Protein AF-A0A6A5S7X7-F1 (afdb_monomer_lite)

Secondary structure (DSSP, 8-state):
-----EEEEEP---HHHHHHHHHHSTT--SS--EEE-SSPP-TTT-TTEEEHHHHEEEE-----SGGG---SEEES-TT--HHHHHHT--EEEEEEPPEEE-GGG-EEE-TTSHHHHTSSSSTT-HHHHHHHHHHHTTS--SEEEEE-TTSTTTHHHHHHHHT---

Foldseek 3Di:
DPDFPKDKDFFDQDPLLVVVQCVQQDPDPDPDQAEDPPDDDPCVVCVRYDHLQLAEWECDDAAADQQPQDLATPPPHNVDGLVRCLVSSHAYEYELFHWDADPPRDIGGPPVCQQVLPACDDNNHPLVSQVVNCVVSVHGGRIYIGGPCVHHVNCVSSCVSNVNDD

Radius of gyration: 16.3 Å; chains: 1; bounding box: 41×42×41 Å

pLDDT: mean 85.48, std 11.98, range [37.0, 96.19]

InterPro domains:
  IPR017946 PLC-like phosphodiesterase, TIM beta/alpha-barrel domain superfamily [SSF51695] (32-162)

Sequence (166 aa):
MPPLFLFLALVAIPSSSAEQLFEAVPGVEERLVSFVNPLTPGKENAPYLLNESDFIWENRYDVTRLEQFACTPDRPSNITTIDEMHDSGNLFLMNHMLYWQMAFGNQTPDARNVADTNSWNGPGGLETYLIRCGNQVMRQPTFVLVDFFNVGPALAPVDRLNRVGH

Structure (mmCIF, N/CA/C/O backbone):
data_AF-A0A6A5S7X7-F1
#
_entry.id   AF-A0A6A5S7X7-F1
#
loop_
_atom_site.group_PDB
_atom_site.id
_atom_site.type_symbol
_atom_site.label_atom_id
_atom_site.label_alt_id
_atom_site.label_comp_id
_atom_site.label_asym_id
_atom_site.label_entity_id
_atom_site.label_seq_id
_atom_site.pdbx_PDB_ins_code
_atom_site.Cartn_x
_atom_site.Cartn_y
_atom_site.Cartn_z
_atom_site.occupancy
_atom_site.B_iso_or_equiv
_atom_site.auth_seq_id
_atom_site.auth_comp_id
_atom_site.auth_asym_id
_atom_site.auth_atom_id
_atom_site.pdbx_PDB_model_num
ATOM 1 N N . MET A 1 1 ? -13.166 2.125 -21.928 1.00 37.00 1 MET A N 1
ATOM 2 C CA . MET A 1 1 ? -12.426 2.101 -20.651 1.00 37.00 1 MET A CA 1
ATOM 3 C C . MET A 1 1 ? -12.484 0.672 -20.150 1.00 37.00 1 MET A C 1
ATOM 5 O O . MET A 1 1 ? -13.601 0.177 -20.032 1.00 37.00 1 MET A O 1
ATOM 9 N N . PRO A 1 2 ? -11.353 -0.032 -19.978 1.00 37.78 2 PRO A N 1
ATOM 10 C CA . PRO A 1 2 ? -11.400 -1.313 -19.295 1.00 37.78 2 PRO A CA 1
ATOM 11 C C . PRO A 1 2 ? -11.884 -1.070 -17.855 1.00 37.78 2 PRO A C 1
ATOM 13 O O . PRO A 1 2 ? -11.574 -0.015 -17.295 1.00 37.78 2 PRO A O 1
ATOM 16 N N . PRO A 1 3 ? -12.684 -1.975 -17.275 1.00 43.28 3 PRO A N 1
ATOM 17 C CA . PRO A 1 3 ? -13.054 -1.884 -15.868 1.00 43.28 3 PRO A CA 1
ATOM 18 C C . PRO A 1 3 ? -11.784 -1.833 -15.007 1.00 43.28 3 PRO A C 1
ATOM 20 O O . PRO A 1 3 ? -10.878 -2.651 -15.174 1.00 43.28 3 PRO A O 1
ATOM 23 N N . LEU A 1 4 ? -11.717 -0.841 -14.117 1.00 46.94 4 LEU A N 1
ATOM 24 C CA . LEU A 1 4 ? -10.715 -0.766 -13.060 1.00 46.94 4 LEU A CA 1
ATOM 25 C C . LEU A 1 4 ? -10.973 -1.960 -12.129 1.00 46.94 4 LEU A C 1
ATOM 27 O O . LEU A 1 4 ? -11.916 -1.937 -11.341 1.00 46.94 4 LEU A O 1
ATOM 31 N N . PHE A 1 5 ? -10.192 -3.029 -12.249 1.00 48.84 5 PHE A N 1
ATOM 32 C CA . PHE A 1 5 ? -10.208 -4.106 -11.263 1.00 48.84 5 PHE A CA 1
ATOM 33 C C . PHE A 1 5 ? -9.167 -3.777 -10.202 1.00 48.84 5 PHE A C 1
ATOM 35 O O . PHE A 1 5 ? -8.031 -4.242 -10.265 1.00 48.84 5 PHE A O 1
ATOM 42 N N . LEU A 1 6 ? -9.560 -2.917 -9.262 1.00 56.34 6 LEU A N 1
ATOM 43 C CA . LEU A 1 6 ? -8.803 -2.698 -8.040 1.00 56.34 6 LEU A CA 1
ATOM 44 C C . LEU A 1 6 ? -8.974 -3.935 -7.159 1.00 56.34 6 LEU A C 1
ATOM 46 O O . LEU A 1 6 ? -10.104 -4.301 -6.830 1.00 56.34 6 LEU A O 1
ATOM 50 N N . PHE A 1 7 ? -7.873 -4.594 -6.814 1.00 62.16 7 PHE A N 1
ATOM 51 C CA . PHE A 1 7 ? -7.904 -5.771 -5.956 1.00 62.16 7 PHE A CA 1
ATOM 52 C C . PHE A 1 7 ? -7.091 -5.523 -4.696 1.00 62.16 7 PHE A C 1
ATOM 54 O O . PHE A 1 7 ? -5.916 -5.160 -4.761 1.00 62.16 7 PHE A O 1
ATOM 61 N N . LEU A 1 8 ? -7.744 -5.742 -3.559 1.00 72.88 8 LEU A N 1
ATOM 62 C CA . LEU A 1 8 ? -7.133 -5.729 -2.244 1.00 72.88 8 LEU A CA 1
ATOM 63 C C . LEU A 1 8 ? -6.867 -7.177 -1.834 1.00 72.88 8 LEU A C 1
ATOM 65 O O . LEU A 1 8 ? -7.804 -7.939 -1.596 1.00 72.88 8 LEU A O 1
ATOM 69 N N . ALA A 1 9 ? -5.598 -7.561 -1.765 1.00 73.62 9 ALA A N 1
ATOM 70 C CA . ALA A 1 9 ? -5.202 -8.867 -1.263 1.00 73.62 9 ALA A CA 1
ATOM 71 C C . ALA A 1 9 ? -4.959 -8.790 0.250 1.00 73.62 9 ALA A C 1
ATOM 73 O O . ALA A 1 9 ? -4.247 -7.898 0.715 1.00 73.62 9 ALA A O 1
ATOM 74 N N . LEU A 1 10 ? -5.530 -9.724 1.015 1.00 77.94 10 LEU A N 1
ATOM 75 C CA . LEU A 1 10 ? -5.298 -9.821 2.455 1.00 77.94 10 LEU A CA 1
ATOM 76 C C . LEU A 1 10 ? -4.013 -10.609 2.729 1.00 77.94 10 LEU A C 1
ATOM 78 O O . LEU A 1 10 ? -3.882 -11.771 2.341 1.00 77.94 10 LEU A O 1
ATOM 82 N N . VAL A 1 11 ? -3.098 -9.988 3.457 1.00 76.62 11 VAL A N 1
ATOM 83 C CA . VAL A 1 11 ? -1.989 -10.643 4.147 1.00 76.62 11 VAL A CA 1
ATOM 84 C C . VAL A 1 11 ? -2.370 -10.719 5.628 1.00 76.62 11 VAL A C 1
ATOM 86 O O . VAL A 1 11 ? -2.994 -9.803 6.156 1.00 76.62 11 VAL A O 1
ATOM 89 N N . ALA A 1 12 ? -2.082 -11.843 6.283 1.00 74.25 12 ALA A N 1
ATOM 90 C CA . ALA A 1 12 ? -2.588 -12.170 7.617 1.00 74.25 12 ALA A CA 1
ATOM 91 C C . ALA A 1 12 ? -2.612 -10.977 8.602 1.00 74.25 12 ALA A C 1
ATOM 93 O O . ALA A 1 12 ? -1.628 -10.251 8.754 1.00 74.25 12 ALA A O 1
ATOM 94 N N . ILE A 1 13 ? -3.739 -10.805 9.303 1.00 70.06 13 ILE A N 1
ATOM 95 C CA . ILE A 1 13 ? -3.956 -9.704 10.251 1.00 70.06 13 ILE A CA 1
ATOM 96 C C . ILE A 1 13 ? -3.231 -10.009 11.573 1.00 70.06 13 ILE A C 1
ATOM 98 O O . ILE A 1 13 ? -3.461 -11.071 12.158 1.00 70.06 13 ILE A O 1
ATOM 102 N N . PRO A 1 14 ? -2.389 -9.098 12.091 1.00 69.88 14 PRO A N 1
ATOM 103 C CA . PRO A 1 14 ? -1.794 -9.248 13.420 1.00 69.88 14 PRO A CA 1
ATOM 104 C C . PRO A 1 14 ? -2.842 -9.204 14.535 1.00 69.88 14 PRO A C 1
ATOM 106 O O . PRO A 1 14 ? -3.808 -8.447 14.456 1.00 69.88 14 PRO A O 1
ATOM 109 N N . SER A 1 15 ? -2.640 -9.994 15.594 1.00 68.06 15 SER A N 1
ATOM 110 C CA . SER A 1 15 ? -3.643 -10.194 16.652 1.00 68.06 15 SER A CA 1
ATOM 111 C C . SER A 1 15 ? -4.060 -8.902 17.357 1.00 68.06 15 SER A C 1
ATOM 113 O O . SER A 1 15 ? -5.248 -8.703 17.576 1.00 68.06 15 SER A O 1
ATOM 115 N N . SER A 1 16 ? -3.114 -8.003 17.644 1.00 71.06 16 SER A N 1
ATOM 116 C CA . SER A 1 16 ? -3.395 -6.721 18.307 1.00 71.06 16 SER A CA 1
ATOM 117 C C . SER A 1 16 ? -4.308 -5.817 17.477 1.00 71.06 16 SER A C 1
ATOM 119 O O . SER A 1 16 ? -5.211 -5.179 18.007 1.00 71.06 16 SER A O 1
ATOM 121 N N . SER A 1 17 ? -4.119 -5.787 16.158 1.00 75.94 17 SER A N 1
ATOM 122 C CA . SER A 1 17 ? -4.996 -5.010 15.285 1.00 75.94 17 SER A CA 1
ATOM 123 C C . SER A 1 17 ? -6.357 -5.676 15.097 1.00 75.94 17 SER A C 1
ATOM 125 O O . SER A 1 17 ? -7.352 -4.980 14.941 1.00 75.94 17 SER A O 1
ATOM 127 N N . ALA A 1 18 ? -6.430 -7.010 15.137 1.00 71.62 18 ALA A N 1
ATOM 128 C CA . ALA A 1 18 ? -7.712 -7.708 15.118 1.00 71.62 18 ALA A CA 1
ATOM 129 C C . ALA A 1 18 ? -8.558 -7.357 16.356 1.00 71.62 18 ALA A C 1
ATOM 131 O O . ALA A 1 18 ? -9.742 -7.070 16.212 1.00 71.62 18 ALA A O 1
ATOM 132 N N . GLU A 1 19 ? -7.948 -7.306 17.545 1.00 72.81 19 GLU A N 1
ATOM 133 C CA . GLU A 1 19 ? -8.617 -6.874 18.783 1.00 72.81 19 GLU A CA 1
ATOM 134 C C . GLU A 1 19 ? -9.198 -5.459 18.654 1.00 72.81 19 GLU A C 1
ATOM 136 O O . GLU A 1 19 ? -10.377 -5.259 18.943 1.00 72.81 19 GLU A O 1
ATOM 141 N N . GLN A 1 20 ? -8.428 -4.508 18.114 1.00 77.94 20 GLN A N 1
ATOM 142 C CA . GLN A 1 20 ? -8.888 -3.131 17.901 1.00 77.94 20 GLN A CA 1
ATOM 143 C C . GLN A 1 20 ? -10.115 -3.045 16.972 1.00 77.94 20 GLN A C 1
ATOM 145 O O . GLN A 1 20 ? -11.028 -2.256 17.218 1.00 77.94 20 GLN A O 1
ATOM 150 N N . LEU A 1 21 ? -10.169 -3.867 15.916 1.00 79.62 21 LEU A N 1
ATOM 151 C CA . LEU A 1 21 ? -11.333 -3.925 15.023 1.00 79.62 21 LEU A CA 1
ATOM 152 C C . LEU A 1 21 ? -12.558 -4.542 15.707 1.00 79.62 21 LEU A C 1
ATOM 154 O O . LEU A 1 21 ? -13.673 -4.057 15.512 1.00 79.62 21 LEU A O 1
ATOM 158 N N . PHE A 1 22 ? -12.365 -5.596 16.505 1.00 76.06 22 PHE A N 1
ATOM 159 C CA . PHE A 1 22 ? -13.459 -6.243 17.232 1.00 76.06 22 PHE A CA 1
ATOM 160 C C . PHE A 1 22 ? -14.063 -5.326 18.301 1.00 76.06 22 PHE A C 1
ATOM 162 O O . PHE A 1 22 ? -15.282 -5.298 18.463 1.00 76.06 22 PHE A O 1
ATOM 169 N N . GLU A 1 23 ? -13.240 -4.538 18.996 1.00 79.50 23 GLU A N 1
ATOM 170 C CA . GLU A 1 23 ? -13.718 -3.530 19.949 1.00 79.50 23 GLU A CA 1
ATOM 171 C C . GLU A 1 23 ? -14.495 -2.397 19.264 1.00 79.50 23 GLU A C 1
ATOM 173 O O . GLU A 1 23 ? -15.470 -1.889 19.823 1.00 79.50 23 GLU A O 1
ATOM 178 N N . ALA A 1 24 ? -14.096 -2.012 18.046 1.00 78.06 24 ALA A N 1
ATOM 179 C CA . ALA A 1 24 ? -14.731 -0.929 17.300 1.00 78.06 24 ALA A CA 1
ATOM 180 C C . ALA A 1 24 ? -16.150 -1.269 16.811 1.00 78.06 24 ALA A C 1
ATOM 182 O O . ALA A 1 24 ? -16.960 -0.356 16.622 1.00 78.06 24 ALA A O 1
ATOM 183 N N . VAL A 1 25 ? -16.469 -2.556 16.623 1.00 74.56 25 VAL A N 1
ATOM 184 C CA . VAL A 1 25 ? -17.789 -3.013 16.158 1.00 74.56 25 VAL A CA 1
ATOM 185 C C . VAL A 1 25 ? -18.373 -4.060 17.126 1.00 74.56 25 VAL A C 1
ATOM 187 O O . VAL A 1 25 ? -18.399 -5.257 16.827 1.00 74.56 25 VAL A O 1
ATOM 190 N N . PRO A 1 26 ? -18.853 -3.635 18.312 1.00 65.56 26 PRO A N 1
ATOM 191 C CA . PRO A 1 26 ? -19.315 -4.551 19.349 1.00 65.56 26 PRO A CA 1
ATOM 192 C C . PRO A 1 26 ? -20.577 -5.315 18.924 1.00 65.56 26 PRO A C 1
ATOM 194 O O . PRO A 1 26 ? -21.538 -4.733 18.421 1.00 65.56 26 PRO A O 1
ATOM 197 N N . GLY A 1 27 ? -20.599 -6.625 19.188 1.00 61.00 27 GLY A N 1
ATOM 198 C CA . GLY A 1 27 ? -21.765 -7.489 18.955 1.00 61.00 27 GLY A CA 1
ATOM 199 C C . GLY A 1 27 ? -21.847 -8.128 17.565 1.00 61.00 27 GLY A C 1
ATOM 200 O O . GLY A 1 27 ? -22.845 -8.777 17.262 1.00 61.00 27 GLY A O 1
ATOM 201 N N . VAL A 1 28 ? -20.816 -7.978 16.732 1.00 56.28 28 VAL A N 1
ATOM 202 C CA . VAL A 1 28 ? -20.711 -8.682 15.448 1.00 56.28 28 VAL A CA 1
ATOM 203 C C . VAL A 1 28 ? -19.961 -9.995 15.679 1.00 56.28 28 VAL A C 1
ATOM 205 O O . VAL A 1 28 ? -18.763 -9.999 15.937 1.00 56.28 28 VAL A O 1
ATOM 208 N N . GLU A 1 29 ? -20.661 -11.128 15.592 1.00 54.19 29 GLU A N 1
ATOM 209 C CA . GLU A 1 29 ? -20.054 -12.474 15.638 1.00 54.19 29 GLU A CA 1
ATOM 210 C C . GLU A 1 29 ? -19.363 -12.866 14.309 1.00 54.19 29 GLU A C 1
ATOM 212 O O . GLU A 1 29 ? -18.902 -13.996 14.137 1.00 54.19 29 GLU A O 1
ATOM 217 N N . GLU A 1 30 ? -19.276 -11.945 13.343 1.00 57.31 30 GLU A N 1
ATOM 218 C CA . GLU A 1 30 ? -18.868 -12.223 11.966 1.00 57.31 30 GLU A CA 1
ATOM 219 C C . GLU A 1 30 ? -17.524 -11.604 11.556 1.00 57.31 30 GLU A C 1
ATOM 221 O O . GLU A 1 30 ? -17.109 -10.531 11.981 1.00 57.31 30 GLU A O 1
ATOM 226 N N . ARG A 1 31 ? -16.856 -12.333 10.655 1.00 69.62 31 ARG A N 1
ATOM 227 C CA . ARG A 1 31 ? -15.480 -12.163 10.157 1.00 69.62 31 ARG A CA 1
ATOM 228 C C . ARG A 1 31 ? -15.316 -11.031 9.129 1.00 69.62 31 ARG A C 1
ATOM 230 O O . ARG A 1 31 ? -14.383 -11.083 8.328 1.00 69.62 31 ARG A O 1
ATOM 237 N N . LEU A 1 32 ? -16.240 -10.072 9.081 1.00 76.50 32 LEU A N 1
ATOM 238 C CA . LEU A 1 32 ? -16.269 -9.019 8.066 1.00 76.50 32 LEU A CA 1
ATOM 239 C C . LEU A 1 32 ? -16.149 -7.643 8.715 1.00 76.50 32 LEU A C 1
ATOM 241 O O . LEU A 1 32 ? -17.008 -7.233 9.489 1.00 76.50 32 LEU A O 1
ATOM 245 N N . VAL A 1 33 ? -15.108 -6.912 8.326 1.00 82.44 33 VAL A N 1
ATOM 246 C CA . VAL A 1 33 ? -14.909 -5.506 8.679 1.00 82.44 33 VAL A CA 1
ATOM 247 C C . VAL A 1 33 ? -15.035 -4.685 7.404 1.00 82.44 33 VAL A C 1
ATOM 249 O O . VAL A 1 33 ? -14.397 -5.003 6.400 1.00 82.44 33 VAL A O 1
ATOM 252 N N . SER A 1 34 ? -15.872 -3.647 7.431 1.00 86.81 34 SER A N 1
ATOM 253 C CA . SER A 1 34 ? -16.100 -2.774 6.281 1.00 86.81 34 SER A CA 1
ATOM 254 C C . SER 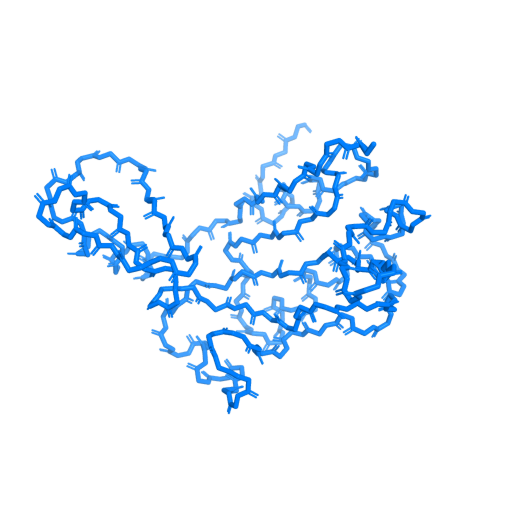A 1 34 ? -15.596 -1.372 6.578 1.00 86.81 34 SER A C 1
ATOM 256 O O . SER A 1 34 ? -16.051 -0.725 7.521 1.00 86.81 34 SER A O 1
ATOM 258 N N . PHE A 1 35 ? -14.700 -0.885 5.727 1.00 88.62 35 PHE A N 1
ATOM 259 C CA . PHE A 1 35 ? -14.197 0.481 5.789 1.00 88.62 35 PHE A CA 1
ATOM 260 C C . PHE A 1 35 ? -14.897 1.368 4.758 1.00 88.62 35 PHE A C 1
ATOM 262 O O . PHE A 1 35 ? -15.356 0.894 3.717 1.00 88.62 35 PHE A O 1
ATOM 269 N N . VAL A 1 36 ? -14.974 2.662 5.048 1.00 88.75 36 VAL A N 1
ATOM 270 C CA . VAL A 1 36 ? -15.435 3.694 4.124 1.00 88.75 36 VAL A CA 1
ATOM 271 C C . VAL A 1 36 ? -14.463 4.873 4.130 1.00 88.75 36 VAL A C 1
ATOM 273 O O . VAL A 1 36 ? -13.945 5.262 5.174 1.00 88.75 36 VAL A O 1
ATOM 276 N N . ASN A 1 37 ? -14.208 5.420 2.942 1.00 84.94 37 ASN A N 1
ATOM 277 C CA . ASN A 1 37 ? -13.338 6.566 2.686 1.00 84.94 37 ASN A CA 1
ATOM 278 C C . ASN A 1 37 ? -13.705 7.157 1.310 1.00 84.94 37 ASN A C 1
ATOM 280 O O . ASN A 1 37 ? -13.983 6.385 0.388 1.00 84.94 37 ASN A O 1
ATOM 284 N N . PRO A 1 38 ? -13.772 8.489 1.126 1.00 80.94 38 PRO A N 1
ATOM 285 C CA . PRO A 1 38 ? -13.613 9.559 2.118 1.00 80.94 38 PRO A CA 1
ATOM 286 C C . PRO A 1 38 ? -14.914 9.934 2.839 1.00 80.94 38 PRO A C 1
ATOM 288 O O . PRO A 1 38 ? -15.003 11.000 3.445 1.00 80.94 38 PRO A O 1
ATOM 291 N N . LEU A 1 39 ? -15.957 9.104 2.738 1.00 80.94 39 LEU A N 1
ATOM 292 C CA . LEU A 1 39 ? -17.248 9.412 3.350 1.00 80.94 39 LEU A CA 1
ATOM 293 C C . LEU A 1 39 ? -17.195 9.216 4.867 1.00 80.94 39 LEU A C 1
ATOM 295 O O . LEU A 1 39 ? -16.661 8.225 5.357 1.00 80.94 39 LEU A O 1
ATOM 299 N N . THR A 1 40 ? -17.824 10.128 5.605 1.00 81.88 40 THR A N 1
ATOM 300 C CA . THR A 1 40 ? -18.045 9.958 7.043 1.00 81.88 40 THR A CA 1
ATOM 301 C C . THR A 1 40 ? -19.151 8.919 7.279 1.00 81.88 40 THR A C 1
ATOM 303 O O . THR A 1 40 ? -20.244 9.081 6.727 1.00 81.88 40 THR A O 1
ATOM 306 N N . PRO A 1 41 ? -18.922 7.875 8.099 1.00 80.12 41 PRO A N 1
ATOM 307 C CA . PRO A 1 41 ? -19.954 6.893 8.418 1.00 80.12 41 PRO A CA 1
ATOM 308 C C . PRO A 1 41 ? -21.149 7.525 9.149 1.00 80.12 41 PRO A C 1
ATOM 310 O O . PRO A 1 41 ? -20.980 8.170 10.187 1.00 80.12 41 PRO A O 1
ATOM 313 N N . GLY A 1 42 ? -22.367 7.290 8.653 1.00 83.50 42 GLY A N 1
ATOM 314 C CA . GLY A 1 42 ? -23.604 7.588 9.383 1.00 83.50 42 GLY A CA 1
ATOM 315 C C . GLY A 1 42 ? -23.866 6.508 10.429 1.00 83.50 42 GLY A C 1
ATOM 316 O O . GLY A 1 42 ? -24.497 5.494 10.123 1.00 83.50 42 GLY A O 1
ATOM 317 N N . LYS A 1 43 ? -23.342 6.686 11.649 1.00 80.31 43 LYS A N 1
ATOM 318 C CA . LYS A 1 43 ? -23.368 5.662 12.715 1.00 80.31 43 LYS A CA 1
ATOM 319 C C . LYS A 1 43 ? -24.780 5.230 13.116 1.00 80.31 43 LYS A C 1
ATOM 321 O O . LYS A 1 43 ? -24.961 4.123 13.605 1.00 80.31 43 LYS A O 1
ATOM 326 N N . GLU A 1 44 ? -25.773 6.083 12.899 1.00 85.06 44 GLU A N 1
ATOM 327 C CA . GLU A 1 44 ? -27.180 5.796 13.169 1.00 85.06 44 GLU A CA 1
ATOM 328 C C . GLU A 1 44 ? -27.802 4.794 12.184 1.00 85.06 44 GLU A C 1
ATOM 330 O O . GLU A 1 44 ? -28.697 4.046 12.569 1.00 85.06 44 GLU A O 1
ATOM 335 N N . ASN A 1 45 ? -27.315 4.749 10.939 1.00 85.75 45 ASN A N 1
ATOM 336 C CA . ASN A 1 45 ? -27.870 3.910 9.871 1.00 85.75 45 ASN A CA 1
ATOM 337 C C . ASN A 1 45 ? -26.946 2.746 9.478 1.00 85.75 45 ASN A C 1
ATOM 339 O O . ASN A 1 45 ? -27.422 1.697 9.049 1.00 85.75 45 ASN A O 1
ATOM 343 N N . ALA A 1 46 ? -25.630 2.925 9.610 1.00 86.44 46 ALA A N 1
ATOM 344 C CA . ALA A 1 46 ? -24.615 1.956 9.209 1.00 86.44 46 ALA A CA 1
ATOM 345 C C . ALA A 1 46 ? -23.499 1.842 10.270 1.00 86.44 46 ALA A C 1
ATOM 347 O O . ALA A 1 46 ? -22.350 2.194 9.999 1.00 86.44 46 ALA A O 1
ATOM 348 N N . PRO A 1 47 ? -23.808 1.346 11.485 1.00 84.56 47 PRO A N 1
ATOM 349 C CA . PRO A 1 47 ? -22.844 1.258 12.590 1.00 84.56 47 PRO A CA 1
ATOM 350 C C . PRO A 1 47 ? -21.674 0.292 12.329 1.00 84.56 47 PRO A C 1
ATOM 352 O O . PRO A 1 47 ? -20.688 0.324 13.055 1.00 84.56 47 PRO A O 1
ATOM 355 N N . TYR A 1 48 ? -21.774 -0.553 11.300 1.00 82.44 48 TYR A N 1
ATOM 356 C CA . TYR A 1 48 ? -20.732 -1.491 10.872 1.00 82.44 48 TYR A CA 1
ATOM 357 C C . TYR A 1 48 ? -19.674 -0.860 9.947 1.00 82.44 48 TYR A C 1
ATOM 359 O O . TYR A 1 48 ? -18.688 -1.518 9.620 1.00 82.44 48 TYR A O 1
ATOM 367 N N . LEU A 1 49 ? -19.886 0.377 9.478 1.00 87.12 49 LEU A N 1
ATOM 368 C CA . LEU A 1 49 ? -18.914 1.093 8.654 1.00 87.12 49 LEU A CA 1
ATOM 369 C C . LEU A 1 49 ? -17.905 1.824 9.540 1.00 87.12 49 LEU A C 1
ATOM 371 O O . LEU A 1 49 ? -18.258 2.740 10.284 1.00 87.12 49 LEU A O 1
ATOM 375 N N . LEU A 1 50 ? -16.637 1.450 9.403 1.00 88.00 50 LEU A N 1
ATOM 376 C CA . LEU A 1 50 ? -15.508 2.137 10.018 1.00 88.00 50 LEU A CA 1
ATOM 377 C C . LEU A 1 50 ? -14.914 3.153 9.041 1.00 88.00 50 LEU A C 1
ATOM 379 O O . LEU A 1 50 ? -14.862 2.910 7.838 1.00 88.00 50 LEU A O 1
ATOM 383 N N . ASN A 1 51 ? -14.442 4.289 9.543 1.00 89.44 51 ASN A N 1
ATOM 384 C CA . ASN A 1 51 ? -13.653 5.208 8.728 1.00 89.44 51 ASN A CA 1
ATOM 385 C C . ASN A 1 51 ? -12.273 4.583 8.469 1.00 89.44 51 ASN A C 1
ATOM 387 O O . ASN A 1 51 ? -11.569 4.256 9.420 1.00 89.44 51 ASN A O 1
ATOM 391 N N . GLU A 1 52 ? -11.880 4.416 7.205 1.00 89.81 52 GLU A N 1
ATOM 392 C CA . GLU A 1 52 ? -10.611 3.763 6.840 1.00 89.81 52 GLU A CA 1
ATOM 393 C C . GLU A 1 52 ? -9.402 4.441 7.497 1.00 89.81 52 GLU A C 1
ATOM 395 O O . GLU A 1 52 ? -8.540 3.767 8.054 1.00 89.81 52 GLU A O 1
ATOM 400 N N . SER A 1 53 ? -9.380 5.777 7.493 1.00 88.81 53 SER A N 1
ATOM 401 C CA . SER A 1 53 ? -8.245 6.579 7.973 1.00 88.81 53 SER A CA 1
ATOM 402 C C . SER A 1 53 ? -7.970 6.447 9.474 1.00 88.81 53 SER A C 1
ATOM 404 O O . SER A 1 53 ? -6.892 6.830 9.923 1.00 88.81 53 SER A O 1
ATOM 406 N N . ASP A 1 54 ? -8.920 5.915 10.247 1.00 89.88 54 ASP A N 1
ATOM 407 C CA . ASP A 1 54 ? -8.756 5.711 11.690 1.00 89.88 54 ASP A CA 1
ATOM 408 C C . ASP A 1 54 ? -8.013 4.400 12.004 1.00 89.88 54 ASP A C 1
ATOM 410 O O . ASP A 1 54 ? -7.450 4.267 13.086 1.00 89.88 54 ASP A O 1
ATOM 414 N N . PHE A 1 55 ? -7.999 3.442 11.069 1.00 90.94 55 PHE A N 1
ATOM 415 C CA . PHE A 1 55 ? -7.497 2.080 11.299 1.00 90.94 55 PHE A CA 1
ATOM 416 C C . PHE A 1 55 ? -6.460 1.622 10.279 1.00 90.94 55 PHE A C 1
ATOM 418 O O . PHE A 1 55 ? -5.744 0.659 10.541 1.00 90.94 55 PHE A O 1
ATOM 425 N N . ILE A 1 56 ? -6.390 2.253 9.109 1.00 92.50 56 ILE A N 1
ATOM 426 C CA . ILE A 1 56 ? -5.505 1.875 8.011 1.00 92.50 56 ILE A CA 1
ATOM 427 C C . ILE A 1 56 ? -4.599 3.055 7.676 1.00 92.50 56 ILE A C 1
ATOM 429 O O . ILE A 1 56 ? -5.040 4.201 7.591 1.00 92.50 56 ILE A O 1
ATOM 433 N N . TRP A 1 57 ? -3.323 2.755 7.454 1.00 94.50 57 TRP A N 1
ATOM 434 C CA . TRP A 1 57 ? -2.385 3.684 6.839 1.00 94.50 57 TRP A CA 1
ATOM 435 C C . TRP A 1 57 ? -1.861 3.107 5.528 1.00 94.50 57 TRP A C 1
ATOM 437 O O . TRP A 1 57 ? -1.719 1.893 5.366 1.00 94.50 57 TRP A O 1
ATOM 447 N N . GLU A 1 58 ? -1.578 4.001 4.592 1.00 94.75 58 GLU A N 1
ATOM 448 C CA . GLU A 1 58 ? -1.141 3.683 3.239 1.00 94.75 58 GLU A CA 1
ATOM 449 C C . GLU A 1 58 ? 0.222 4.334 3.003 1.00 94.75 58 GLU A C 1
ATOM 451 O O . GLU A 1 58 ? 0.466 5.477 3.408 1.00 94.75 58 GLU A O 1
ATOM 456 N N . ASN A 1 59 ? 1.129 3.608 2.357 1.00 95.75 59 ASN A N 1
ATOM 457 C CA . ASN A 1 59 ? 2.365 4.181 1.834 1.00 95.75 59 ASN A CA 1
ATOM 458 C C . ASN A 1 59 ? 2.082 5.120 0.645 1.00 95.75 59 ASN A C 1
ATOM 460 O O . ASN A 1 59 ? 0.944 5.328 0.236 1.00 95.75 59 ASN A O 1
ATOM 464 N N . ARG A 1 60 ? 3.139 5.702 0.071 1.00 94.19 60 ARG A N 1
ATOM 465 C CA . ARG A 1 60 ? 3.041 6.600 -1.090 1.00 94.19 60 ARG A CA 1
ATOM 466 C C . ARG A 1 60 ? 2.138 6.038 -2.202 1.00 94.19 60 ARG A C 1
ATOM 468 O O . ARG A 1 60 ? 2.483 5.033 -2.820 1.00 94.19 60 ARG A O 1
ATOM 475 N N . TYR A 1 61 ? 1.058 6.759 -2.502 1.00 91.12 61 TYR A N 1
ATOM 476 C CA . TYR A 1 61 ? 0.213 6.552 -3.682 1.00 91.12 61 TYR A CA 1
ATOM 477 C C . TYR A 1 61 ? 0.653 7.486 -4.830 1.00 91.12 61 TYR A C 1
ATOM 479 O O . TYR A 1 61 ? 1.653 8.202 -4.717 1.00 91.12 61 TYR A O 1
ATOM 487 N N . ASP A 1 62 ? -0.045 7.458 -5.968 1.00 91.44 62 ASP A N 1
ATOM 488 C CA . ASP A 1 62 ? 0.274 8.269 -7.158 1.00 91.44 62 ASP A CA 1
ATOM 489 C C . ASP A 1 62 ? 1.697 8.057 -7.702 1.00 91.44 62 ASP A C 1
ATOM 491 O O . ASP A 1 62 ? 2.323 8.936 -8.309 1.00 91.44 62 ASP A O 1
ATOM 495 N N . VAL A 1 63 ? 2.228 6.853 -7.502 1.00 94.62 63 VAL A N 1
ATOM 496 C CA . VAL A 1 63 ? 3.533 6.445 -8.016 1.00 94.62 63 VAL A CA 1
ATOM 497 C C . VAL A 1 63 ? 3.436 6.279 -9.532 1.00 94.62 63 VAL A C 1
ATOM 499 O O . VAL A 1 63 ? 2.628 5.503 -10.022 1.00 94.62 63 VAL A O 1
ATOM 502 N N . THR A 1 64 ? 4.261 7.003 -10.294 1.00 95.38 64 THR A N 1
ATOM 503 C CA . THR A 1 64 ? 4.228 6.998 -11.778 1.00 95.38 64 THR A CA 1
ATOM 504 C C . THR A 1 64 ? 5.481 6.393 -12.415 1.00 95.38 64 THR A C 1
ATOM 506 O O . THR A 1 64 ? 5.610 6.370 -13.639 1.00 95.38 64 THR A O 1
ATOM 509 N N . ARG A 1 65 ? 6.434 5.923 -11.600 1.00 95.62 65 ARG A N 1
ATOM 510 C CA . ARG A 1 65 ? 7.666 5.257 -12.047 1.00 95.62 65 ARG A CA 1
ATOM 511 C C . ARG A 1 65 ? 7.946 4.049 -11.164 1.00 95.62 65 ARG A C 1
ATOM 513 O O . ARG A 1 65 ? 7.768 4.143 -9.952 1.00 95.62 65 ARG A O 1
ATOM 520 N N . LEU A 1 66 ? 8.416 2.956 -11.761 1.00 94.88 66 LEU A N 1
ATOM 521 C CA . LEU A 1 66 ? 8.627 1.679 -11.070 1.00 94.88 66 LEU A CA 1
ATOM 522 C C . LEU A 1 66 ? 9.549 1.832 -9.850 1.00 94.88 66 LEU A C 1
ATOM 524 O O . LEU A 1 66 ? 9.255 1.312 -8.784 1.00 94.88 66 LEU A O 1
ATOM 528 N N . GLU A 1 67 ? 10.598 2.646 -9.958 1.00 93.69 67 GLU A N 1
ATOM 529 C CA . GLU A 1 67 ? 11.598 2.836 -8.900 1.00 93.69 67 GLU A CA 1
ATOM 530 C C . GLU A 1 67 ? 11.084 3.664 -7.708 1.00 93.69 67 GLU A C 1
ATOM 532 O O . GLU A 1 67 ? 11.779 3.801 -6.699 1.00 93.69 67 GLU A O 1
ATOM 537 N N . GLN A 1 68 ? 9.906 4.283 -7.835 1.00 94.75 68 GLN A N 1
ATOM 538 C CA . GLN A 1 68 ? 9.371 5.242 -6.866 1.00 94.75 68 GLN A CA 1
ATOM 539 C C . GLN A 1 68 ? 8.406 4.629 -5.851 1.00 94.75 68 GLN A C 1
ATOM 541 O O . GLN A 1 68 ? 7.966 5.347 -4.949 1.00 94.75 68 GLN A O 1
ATOM 546 N N . PHE A 1 69 ? 8.099 3.331 -5.946 1.00 95.75 69 PHE A N 1
ATOM 547 C CA . PHE A 1 69 ? 7.429 2.644 -4.847 1.00 95.75 69 PHE A CA 1
ATOM 548 C C . PHE A 1 69 ? 8.270 2.796 -3.571 1.00 95.75 69 PHE A C 1
ATOM 550 O O . PHE A 1 69 ? 9.501 2.662 -3.575 1.00 95.75 69 PHE A O 1
ATOM 557 N N . ALA A 1 70 ? 7.600 3.123 -2.472 1.00 94.25 70 ALA A N 1
ATOM 558 C CA . ALA A 1 70 ? 8.217 3.430 -1.190 1.00 94.25 70 ALA A CA 1
ATOM 559 C C . ALA A 1 70 ? 7.368 2.856 -0.059 1.00 94.25 70 ALA A C 1
ATOM 561 O O . ALA A 1 70 ? 6.172 2.669 -0.228 1.00 94.25 70 ALA A O 1
ATOM 562 N N . CYS A 1 71 ? 7.977 2.616 1.099 1.00 95.19 71 CYS A N 1
ATOM 563 C CA . CYS A 1 71 ? 7.280 2.112 2.286 1.00 95.19 71 CYS A CA 1
ATOM 564 C C . CYS A 1 71 ? 6.917 3.237 3.270 1.00 95.19 71 CYS A C 1
ATOM 566 O O . CYS A 1 71 ? 6.349 2.976 4.324 1.00 95.19 71 CYS A O 1
ATOM 568 N N . THR A 1 72 ? 7.287 4.484 2.950 1.00 94.69 72 THR A N 1
ATOM 569 C CA . THR A 1 72 ? 7.007 5.660 3.779 1.00 94.69 72 THR A CA 1
ATOM 570 C C . THR A 1 72 ? 5.506 5.937 3.808 1.00 94.69 72 THR A C 1
ATOM 572 O O . THR A 1 72 ? 4.913 5.971 2.720 1.00 94.69 72 THR A O 1
ATOM 575 N N . PRO A 1 73 ? 4.912 6.168 4.992 1.00 95.44 73 PRO A N 1
ATOM 576 C CA . PRO A 1 73 ? 3.516 6.559 5.114 1.00 95.44 73 PRO A CA 1
ATOM 577 C C . PRO A 1 73 ? 3.208 7.811 4.297 1.00 95.44 73 PRO A C 1
ATOM 579 O O . PRO A 1 73 ? 4.021 8.732 4.217 1.00 95.44 73 PRO A O 1
ATOM 582 N N . ASP A 1 74 ? 2.029 7.836 3.692 1.00 94.62 74 ASP A N 1
ATOM 583 C CA . ASP A 1 74 ? 1.531 8.988 2.942 1.00 94.62 74 ASP A CA 1
ATOM 584 C C . ASP A 1 74 ? 0.085 9.327 3.321 1.00 94.62 74 ASP A C 1
ATOM 586 O O . ASP A 1 74 ? -0.290 10.500 3.351 1.00 94.62 74 ASP A O 1
ATOM 590 N N . ARG A 1 75 ? -0.717 8.322 3.701 1.00 92.06 75 ARG A N 1
ATOM 591 C CA . ARG A 1 75 ? -2.071 8.509 4.239 1.00 92.06 75 ARG A CA 1
ATOM 592 C C . ARG A 1 75 ? -2.245 7.773 5.571 1.00 92.06 75 ARG A C 1
ATOM 594 O O . ARG A 1 75 ? -1.642 6.716 5.748 1.00 92.06 75 ARG A O 1
ATOM 601 N N . PRO A 1 76 ? -3.060 8.304 6.500 1.00 84.56 76 PRO A N 1
ATOM 602 C CA . PRO A 1 76 ? -3.970 9.450 6.337 1.00 84.56 76 PRO A CA 1
ATOM 603 C C . PRO A 1 76 ? -3.283 10.825 6.320 1.00 84.56 76 PRO A C 1
ATOM 605 O O . PRO A 1 76 ? -3.900 11.814 5.932 1.00 84.56 76 PRO A O 1
ATOM 608 N N . SER A 1 77 ? -2.006 10.899 6.704 1.00 84.44 77 SER A N 1
ATOM 609 C CA . SER A 1 77 ? -1.216 12.129 6.668 1.00 84.44 77 SER A CA 1
ATOM 610 C C . SER A 1 77 ? 0.222 11.854 6.230 1.00 84.44 77 SER A C 1
ATOM 612 O O . SER A 1 77 ? 0.882 10.966 6.774 1.00 84.44 77 SER A O 1
ATOM 614 N N . ASN A 1 78 ? 0.731 12.667 5.304 1.00 84.88 78 ASN A N 1
ATOM 615 C CA . ASN A 1 78 ? 2.060 12.518 4.699 1.00 84.88 78 ASN A CA 1
ATOM 616 C C . ASN A 1 78 ? 3.216 13.054 5.564 1.00 84.88 78 ASN A C 1
ATOM 618 O O . ASN A 1 78 ? 4.339 13.205 5.083 1.00 84.88 78 ASN A O 1
ATOM 622 N N . ILE A 1 79 ? 2.937 13.372 6.829 1.00 85.94 79 ILE A N 1
AT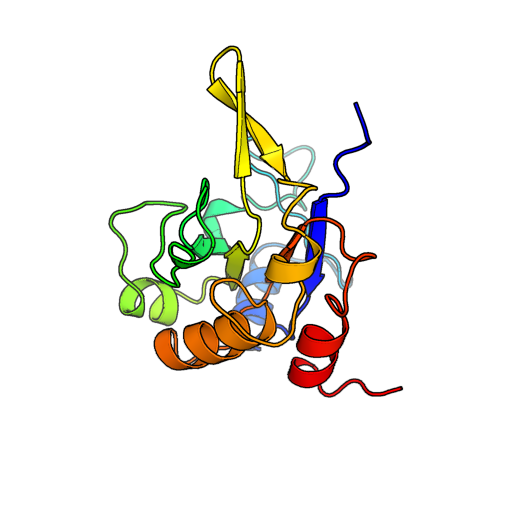OM 623 C CA . ILE A 1 79 ? 3.928 13.852 7.803 1.00 85.94 79 ILE A CA 1
ATOM 624 C C . ILE A 1 79 ? 4.298 12.787 8.843 1.00 85.94 79 ILE A C 1
ATOM 626 O O . ILE A 1 79 ? 5.092 13.075 9.733 1.00 85.94 79 ILE A O 1
ATOM 630 N N . THR A 1 80 ? 3.703 11.594 8.761 1.00 90.50 80 THR A N 1
ATOM 631 C CA . THR A 1 80 ? 3.942 10.498 9.709 1.00 90.50 80 THR A CA 1
ATOM 632 C C . THR A 1 80 ? 5.155 9.660 9.309 1.00 90.50 80 THR A C 1
ATOM 634 O O . THR A 1 80 ? 5.504 9.536 8.133 1.00 90.50 80 THR A O 1
ATOM 637 N N . THR A 1 81 ? 5.825 9.087 10.303 1.00 94.25 81 THR A N 1
ATOM 638 C CA . THR A 1 81 ? 6.992 8.217 10.129 1.00 94.25 81 THR A CA 1
ATOM 639 C C . THR A 1 81 ? 6.607 6.739 10.180 1.00 94.25 81 THR A C 1
ATOM 641 O O . THR A 1 81 ? 5.537 6.369 10.664 1.00 94.25 81 THR A O 1
ATOM 644 N N . ILE A 1 82 ? 7.495 5.871 9.678 1.00 94.56 82 ILE A N 1
ATOM 645 C CA . ILE A 1 82 ? 7.308 4.414 9.757 1.00 94.56 82 ILE A CA 1
ATOM 646 C C . ILE A 1 82 ? 7.166 3.964 11.217 1.00 94.56 82 ILE A C 1
ATOM 648 O O . ILE A 1 82 ? 6.273 3.173 11.501 1.00 94.56 82 ILE A O 1
ATOM 652 N N . ASP A 1 83 ? 7.993 4.489 12.124 1.00 94.19 83 ASP A N 1
ATOM 653 C CA . ASP A 1 83 ? 7.973 4.108 13.542 1.00 94.19 83 ASP A CA 1
ATOM 654 C C . ASP A 1 83 ? 6.651 4.519 14.210 1.00 94.19 83 ASP A C 1
ATOM 656 O O . ASP A 1 83 ? 6.014 3.704 14.872 1.00 94.19 83 ASP A O 1
ATOM 660 N N . GLU A 1 84 ? 6.161 5.737 13.951 1.00 94.12 84 GLU A N 1
ATOM 661 C CA . GLU A 1 84 ? 4.856 6.186 14.461 1.00 94.12 84 GLU A CA 1
ATOM 662 C C . GLU A 1 84 ? 3.703 5.310 13.952 1.00 94.12 84 GLU A C 1
ATOM 664 O O . GLU A 1 84 ? 2.801 4.967 14.715 1.00 94.12 84 GLU A O 1
ATOM 669 N N . MET A 1 85 ? 3.716 4.925 12.671 1.00 92.06 85 MET A N 1
ATOM 670 C CA . MET A 1 85 ? 2.686 4.041 12.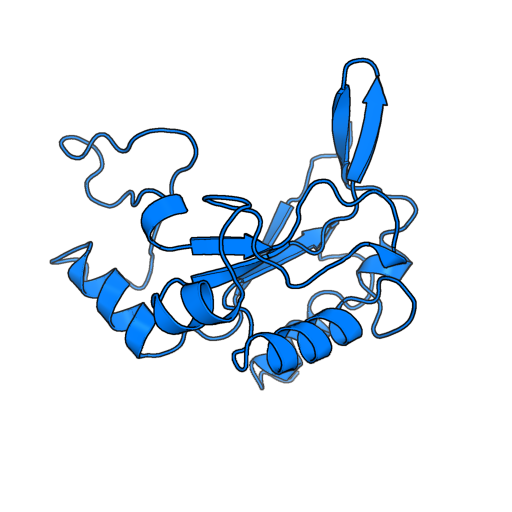118 1.00 92.06 85 MET A CA 1
ATOM 671 C C . MET A 1 85 ? 2.823 2.598 12.607 1.00 92.06 85 MET A C 1
ATOM 673 O O . MET A 1 85 ? 1.803 1.945 12.831 1.00 92.06 85 MET A O 1
ATOM 677 N N . HIS A 1 86 ? 4.043 2.110 12.830 1.00 90.12 86 HIS A N 1
ATOM 678 C CA . HIS A 1 86 ? 4.283 0.807 13.445 1.00 90.12 86 HIS A CA 1
ATOM 679 C C . HIS A 1 86 ? 3.669 0.744 14.850 1.00 90.12 86 HIS A C 1
ATOM 681 O O . HIS A 1 86 ? 2.903 -0.178 15.144 1.00 90.12 86 HIS A O 1
ATOM 687 N N . ASP A 1 87 ? 3.940 1.760 15.673 1.00 90.44 87 ASP A N 1
ATOM 688 C CA . ASP A 1 87 ? 3.491 1.834 17.066 1.00 90.44 87 ASP A CA 1
ATOM 689 C C . ASP A 1 87 ? 1.998 2.172 17.205 1.00 90.44 87 ASP A C 1
ATOM 691 O O . ASP A 1 87 ? 1.387 1.860 18.227 1.00 90.44 87 ASP A O 1
ATOM 695 N N . SER A 1 88 ? 1.377 2.768 16.179 1.00 89.44 88 SER A N 1
ATOM 696 C CA . SER A 1 88 ? -0.043 3.155 16.207 1.00 89.44 88 SER A CA 1
ATOM 697 C C . SER A 1 88 ? -1.018 1.979 16.348 1.00 89.44 88 SER A C 1
ATOM 699 O O . SER A 1 88 ? -2.159 2.168 16.765 1.00 89.44 88 SER A O 1
ATOM 701 N N . GLY A 1 89 ? -0.597 0.769 15.964 1.00 87.06 89 GLY A N 1
ATOM 702 C CA . GLY A 1 89 ? -1.479 -0.394 15.857 1.00 87.06 89 GLY A CA 1
ATOM 703 C C . GLY A 1 89 ? -2.309 -0.444 14.567 1.00 87.06 89 GLY A C 1
ATOM 704 O O . GLY A 1 89 ? -2.893 -1.496 14.287 1.00 87.06 89 GLY A O 1
ATOM 705 N N . ASN A 1 90 ? -2.289 0.613 13.747 1.00 90.56 90 ASN A N 1
ATOM 706 C CA . ASN A 1 90 ? -3.012 0.668 12.480 1.00 90.56 90 ASN A CA 1
ATOM 707 C C . ASN A 1 90 ? -2.516 -0.397 11.487 1.00 90.56 90 ASN A C 1
ATOM 709 O O . ASN A 1 90 ? -1.354 -0.818 11.465 1.00 90.56 90 ASN A O 1
ATOM 713 N N . LEU A 1 91 ? -3.433 -0.836 10.634 1.00 92.50 91 LEU A N 1
ATOM 714 C CA . LEU A 1 91 ? -3.213 -1.814 9.582 1.00 92.50 91 LEU A CA 1
ATOM 715 C C . LEU A 1 91 ? -2.475 -1.171 8.413 1.00 92.50 91 LEU A C 1
ATOM 717 O O . LEU A 1 91 ? -2.907 -0.162 7.862 1.00 92.50 91 LEU A O 1
ATOM 721 N N . PHE A 1 92 ? -1.377 -1.793 7.998 1.00 93.69 92 PHE A N 1
ATOM 722 C CA . PHE A 1 92 ? -0.616 -1.318 6.852 1.00 93.69 92 PHE A CA 1
ATOM 723 C C . PHE A 1 92 ? -1.254 -1.809 5.543 1.00 93.69 92 PHE A C 1
ATOM 725 O O . PHE A 1 92 ? -1.278 -3.017 5.282 1.00 93.69 92 PHE A O 1
ATOM 732 N N . LEU A 1 93 ? -1.740 -0.884 4.715 1.00 95.00 93 LEU A N 1
ATOM 733 C CA . LEU A 1 93 ? -2.112 -1.117 3.321 1.00 95.00 93 LEU A CA 1
ATOM 734 C C . LEU A 1 93 ? -0.936 -0.718 2.425 1.00 95.00 93 LEU A C 1
ATOM 736 O O . LEU A 1 93 ? -0.624 0.460 2.268 1.00 95.00 93 LEU A O 1
ATOM 740 N N . MET A 1 94 ? -0.268 -1.705 1.833 1.00 95.81 94 MET A N 1
ATOM 741 C CA . MET A 1 94 ? 0.777 -1.452 0.849 1.00 95.81 94 MET A CA 1
ATOM 742 C C . MET A 1 94 ? 0.137 -1.195 -0.515 1.00 95.81 94 MET A C 1
ATOM 744 O O . MET A 1 94 ? -0.256 -2.129 -1.216 1.00 95.81 94 MET A O 1
ATOM 748 N N . ASN A 1 95 ? 0.057 0.070 -0.905 1.00 95.00 95 ASN A N 1
ATOM 749 C CA . ASN A 1 95 ? -0.211 0.475 -2.268 1.00 95.00 95 ASN A CA 1
ATOM 750 C C . ASN A 1 95 ? 0.972 0.105 -3.168 1.00 95.00 95 ASN A C 1
ATOM 752 O O . ASN A 1 95 ? 2.089 0.612 -3.014 1.00 95.00 95 ASN A O 1
ATOM 756 N N . HIS A 1 96 ? 0.704 -0.807 -4.097 1.00 95.44 96 HIS A N 1
ATOM 757 C CA . HIS A 1 96 ? 1.621 -1.265 -5.130 1.00 95.44 96 HIS A CA 1
ATOM 758 C C . HIS A 1 96 ? 0.970 -1.147 -6.523 1.00 95.44 96 HIS A C 1
ATOM 760 O O . HIS A 1 96 ? 1.099 -2.012 -7.391 1.00 95.44 96 HIS A O 1
ATOM 766 N N . MET A 1 97 ? 0.235 -0.056 -6.726 1.00 92.75 97 MET A N 1
ATOM 767 C CA . MET A 1 97 ? -0.363 0.321 -8.000 1.00 92.75 97 MET A CA 1
ATOM 768 C C . MET A 1 97 ? 0.494 1.390 -8.685 1.00 92.75 97 MET A C 1
ATOM 770 O O . MET A 1 97 ? 0.857 2.402 -8.081 1.00 92.75 97 MET A O 1
ATOM 774 N N . LEU A 1 98 ? 0.832 1.170 -9.956 1.00 95.00 98 LEU A N 1
ATOM 775 C CA . LEU A 1 98 ? 1.521 2.146 -10.790 1.00 95.00 98 LEU A CA 1
ATOM 776 C C . LEU A 1 98 ? 0.486 2.970 -11.554 1.00 95.00 98 LEU A C 1
ATOM 778 O O . LEU A 1 98 ? -0.335 2.452 -12.305 1.00 95.00 98 LEU A O 1
ATOM 782 N N . TYR A 1 99 ? 0.546 4.281 -11.391 1.00 94.12 99 TYR A N 1
ATOM 783 C CA . TYR A 1 99 ? -0.427 5.211 -11.933 1.00 94.12 99 TYR A CA 1
ATOM 784 C C . TYR A 1 99 ? 0.033 5.730 -13.296 1.00 94.12 99 TYR A C 1
ATOM 786 O O . TYR A 1 99 ? 1.146 6.230 -13.465 1.00 94.12 99 TYR A O 1
ATOM 794 N N . TRP A 1 100 ? -0.875 5.705 -14.264 1.00 93.88 100 TRP A N 1
ATOM 795 C CA . TRP A 1 100 ? -0.747 6.409 -15.528 1.00 93.88 100 TRP A CA 1
ATOM 796 C C . TRP A 1 100 ? -1.565 7.697 -15.501 1.00 93.88 100 TRP A C 1
ATOM 798 O O . TRP A 1 100 ? -2.781 7.673 -15.297 1.00 93.88 100 TRP A O 1
ATOM 808 N N . GLN A 1 101 ? -0.895 8.827 -15.737 1.00 92.81 101 GLN A N 1
ATOM 809 C CA . GLN A 1 101 ? -1.557 10.123 -15.845 1.00 92.81 101 GLN A CA 1
ATOM 810 C C . GLN A 1 101 ? -2.277 10.252 -17.188 1.00 92.81 101 GLN A C 1
ATOM 812 O O . GLN A 1 101 ? -1.685 10.125 -18.261 1.00 92.81 101 GLN A O 1
ATOM 817 N N . MET A 1 102 ? -3.570 10.541 -17.116 1.00 87.94 102 MET A N 1
ATOM 818 C CA . MET A 1 102 ? -4.412 10.902 -18.246 1.00 87.94 102 MET A CA 1
ATOM 819 C C . MET A 1 102 ? -4.597 12.419 -18.321 1.00 87.94 102 MET A C 1
ATOM 821 O O . MET A 1 102 ? -4.132 13.189 -17.479 1.00 87.94 102 MET A O 1
ATOM 825 N N . ALA A 1 103 ? -5.310 12.863 -19.355 1.00 86.38 103 ALA A N 1
ATOM 826 C CA . ALA A 1 103 ? -5.713 14.254 -19.475 1.00 86.38 103 ALA A CA 1
ATOM 827 C C . ALA A 1 103 ? -6.532 14.714 -18.254 1.00 86.38 103 ALA A C 1
ATOM 829 O O . ALA A 1 103 ? -7.244 13.927 -17.627 1.00 86.38 103 ALA A O 1
ATOM 830 N N . PHE A 1 104 ? -6.454 16.015 -17.963 1.00 85.94 104 PHE A N 1
ATOM 831 C CA . PHE A 1 104 ? -7.211 16.680 -16.894 1.00 85.94 104 PHE A CA 1
ATOM 832 C C . PHE A 1 104 ? -6.899 16.188 -15.470 1.00 85.94 104 PHE A C 1
ATOM 834 O O . PHE A 1 104 ? -7.724 16.346 -14.580 1.00 85.94 104 PHE A O 1
ATOM 841 N N . GLY A 1 105 ? -5.712 15.610 -15.246 1.00 81.88 105 GLY A N 1
ATOM 842 C CA . GLY A 1 105 ? -5.271 15.172 -13.916 1.00 81.88 105 GLY A CA 1
ATOM 843 C C . GLY A 1 105 ? -5.887 13.853 -13.448 1.00 81.88 105 GLY A C 1
ATOM 844 O O . GLY A 1 105 ? -5.645 13.440 -12.322 1.00 81.88 105 GLY A O 1
ATOM 845 N N . ASN A 1 106 ? -6.652 13.172 -14.305 1.00 85.25 106 ASN A N 1
ATOM 846 C CA . ASN A 1 106 ? -7.173 11.845 -13.996 1.00 85.25 106 ASN A CA 1
ATOM 847 C C . ASN A 1 106 ? -6.050 10.805 -14.042 1.00 85.25 106 ASN A C 1
ATOM 849 O O . ASN A 1 106 ? -5.168 10.884 -14.896 1.00 85.25 106 ASN A O 1
ATOM 853 N N . GLN A 1 107 ? -6.121 9.786 -13.190 1.00 89.62 107 GLN A N 1
ATOM 854 C CA . GLN A 1 107 ? -5.196 8.656 -13.215 1.00 89.62 107 GLN A CA 1
ATOM 855 C C . GLN A 1 107 ? -5.936 7.327 -13.352 1.00 89.62 107 GLN A C 1
ATOM 857 O O . GLN A 1 107 ? -7.118 7.199 -13.038 1.00 89.62 107 GLN A O 1
ATOM 862 N N . THR A 1 108 ? -5.218 6.335 -13.858 1.00 90.19 108 THR A N 1
ATOM 863 C CA . THR A 1 108 ? -5.650 4.942 -14.029 1.00 90.19 108 THR A CA 1
ATOM 864 C C . THR A 1 108 ? -4.458 4.040 -13.723 1.00 90.19 108 THR A C 1
ATOM 866 O O . THR A 1 108 ? -3.331 4.492 -13.919 1.00 90.19 108 THR A O 1
ATOM 869 N N . PRO A 1 109 ? -4.661 2.775 -13.320 1.00 90.88 109 PRO A N 1
ATOM 870 C CA . PRO A 1 109 ? -3.613 1.763 -13.363 1.00 90.88 109 PRO A CA 1
ATOM 871 C C . PRO A 1 109 ? -2.886 1.763 -14.712 1.00 90.88 109 PRO A C 1
ATOM 873 O O . PRO A 1 109 ? -3.522 1.832 -15.775 1.00 90.88 109 PRO A O 1
ATOM 876 N N . ASP A 1 110 ? -1.560 1.690 -14.680 1.00 93.25 110 ASP A N 1
ATOM 877 C CA . ASP A 1 110 ? -0.720 1.629 -15.867 1.00 93.25 110 ASP A CA 1
ATOM 878 C C . ASP A 1 110 ? -0.659 0.202 -16.415 1.00 93.25 110 ASP A C 1
ATOM 880 O O . ASP A 1 110 ? 0.292 -0.547 -16.192 1.00 93.25 110 ASP A O 1
ATOM 884 N N . ALA A 1 111 ? -1.670 -0.144 -17.217 1.00 92.00 111 ALA A N 1
ATOM 885 C CA . ALA A 1 111 ? -1.806 -1.453 -17.854 1.00 92.00 111 ALA A CA 1
ATOM 886 C C . ALA A 1 111 ? -0.563 -1.918 -18.651 1.00 92.00 111 ALA A C 1
ATOM 888 O O . ALA A 1 111 ? -0.415 -3.111 -18.911 1.00 92.00 111 ALA A O 1
ATOM 889 N N . ARG A 1 112 ? 0.327 -1.003 -19.064 1.00 92.31 112 ARG A N 1
ATOM 890 C CA . ARG A 1 112 ? 1.503 -1.322 -19.894 1.00 92.31 112 ARG A CA 1
ATOM 891 C C . ARG A 1 112 ? 2.658 -1.910 -19.087 1.00 92.31 112 ARG A C 1
ATOM 893 O O . ARG A 1 112 ? 3.469 -2.618 -19.668 1.00 92.31 112 ARG A O 1
ATOM 900 N N . ASN A 1 113 ? 2.715 -1.621 -17.787 1.00 94.25 113 ASN A N 1
ATOM 901 C CA . ASN A 1 113 ? 3.792 -2.042 -16.888 1.00 94.25 113 ASN A CA 1
ATOM 902 C C . ASN A 1 113 ? 3.329 -3.098 -15.867 1.00 94.25 113 ASN A C 1
ATOM 904 O O . ASN A 1 113 ? 4.078 -3.451 -14.965 1.00 94.25 113 ASN A O 1
ATOM 908 N N . VAL A 1 114 ? 2.112 -3.637 -16.007 1.00 93.00 114 VAL A N 1
ATOM 909 C CA . VAL A 1 114 ? 1.525 -4.580 -15.031 1.00 93.00 114 VAL A CA 1
ATOM 910 C C . VAL A 1 114 ? 2.350 -5.855 -14.880 1.00 93.00 114 VAL A C 1
ATOM 912 O O . VAL A 1 114 ? 2.456 -6.412 -13.792 1.00 93.00 114 VAL A O 1
ATOM 915 N N . ALA A 1 115 ? 2.950 -6.333 -15.974 1.00 92.38 115 ALA A N 1
ATOM 916 C CA . ALA A 1 115 ? 3.830 -7.495 -15.917 1.00 92.38 115 ALA A CA 1
ATOM 917 C C . ALA A 1 115 ? 5.061 -7.233 -15.035 1.00 92.38 115 ALA A C 1
ATOM 919 O O . ALA A 1 115 ? 5.502 -8.152 -14.351 1.00 92.38 115 ALA A O 1
ATOM 920 N N . ASP A 1 116 ? 5.568 -5.997 -15.016 1.00 94.25 116 ASP A N 1
ATOM 921 C CA . ASP A 1 116 ? 6.694 -5.586 -14.181 1.00 94.25 116 ASP A CA 1
ATOM 922 C C . ASP A 1 116 ? 6.250 -5.344 -12.737 1.00 94.25 116 ASP A C 1
ATOM 924 O O . ASP A 1 116 ? 6.900 -5.840 -11.817 1.00 94.25 116 ASP A O 1
ATOM 928 N N . THR A 1 117 ? 5.115 -4.665 -12.523 1.00 94.94 117 THR A N 1
ATOM 929 C CA . THR A 1 117 ? 4.596 -4.397 -11.172 1.00 94.94 117 THR A CA 1
ATOM 930 C C . THR A 1 117 ? 4.209 -5.682 -10.446 1.00 94.94 117 THR A C 1
ATOM 932 O O . THR A 1 117 ? 4.508 -5.848 -9.271 1.00 94.94 117 THR A O 1
ATOM 935 N N . ASN A 1 118 ? 3.613 -6.649 -11.141 1.00 94.12 118 ASN A N 1
ATOM 936 C CA . ASN A 1 118 ? 3.185 -7.910 -10.531 1.00 94.12 118 ASN A CA 1
ATOM 937 C C . ASN A 1 118 ? 4.270 -8.994 -10.542 1.00 94.12 118 ASN A C 1
ATOM 939 O O . ASN A 1 118 ? 4.004 -10.132 -10.152 1.00 94.12 118 ASN A O 1
ATOM 943 N N . SER A 1 119 ? 5.481 -8.678 -11.007 1.00 94.12 119 SER A N 1
ATOM 944 C CA . SER A 1 119 ? 6.594 -9.625 -11.060 1.00 94.12 119 SER A CA 1
ATOM 945 C C . SER A 1 119 ? 7.207 -9.904 -9.680 1.00 94.12 119 SER A C 1
ATOM 947 O O . SER A 1 119 ? 6.936 -9.242 -8.679 1.00 94.12 119 SER A O 1
ATOM 949 N N . TRP A 1 120 ? 8.082 -10.905 -9.625 1.00 92.19 120 TRP A N 1
ATOM 950 C CA . TRP A 1 120 ? 8.830 -11.251 -8.415 1.00 92.19 120 TRP A CA 1
ATOM 951 C C . TRP A 1 120 ? 9.937 -10.238 -8.085 1.00 92.19 120 TRP A C 1
ATOM 953 O O . TRP A 1 120 ? 10.293 -10.022 -6.926 1.00 92.19 120 TRP A O 1
ATOM 963 N N . ASN A 1 121 ? 10.540 -9.642 -9.109 1.00 90.94 121 ASN A N 1
ATOM 964 C CA . ASN A 1 121 ? 11.804 -8.930 -8.994 1.00 90.94 121 ASN A CA 1
ATOM 965 C C . ASN A 1 121 ? 11.883 -7.730 -9.940 1.00 90.94 121 ASN A C 1
ATOM 967 O O . ASN A 1 121 ? 10.987 -7.470 -10.727 1.00 90.94 121 ASN A O 1
ATOM 971 N N . GLY A 1 122 ? 12.979 -6.982 -9.856 1.00 89.56 122 GLY A N 1
ATOM 972 C CA . GLY A 1 122 ? 13.179 -5.797 -10.683 1.00 89.56 122 GLY A CA 1
ATOM 973 C C . GLY A 1 122 ? 12.624 -4.517 -10.051 1.00 89.56 122 GLY A C 1
ATOM 974 O O . GLY A 1 122 ? 12.142 -4.542 -8.916 1.00 89.56 122 GLY A O 1
ATOM 975 N N . PRO A 1 123 ? 12.739 -3.381 -10.761 1.00 88.69 123 PRO A N 1
ATOM 976 C CA . PRO A 1 123 ? 12.537 -2.049 -10.191 1.00 88.69 123 PRO A CA 1
ATOM 977 C C . PRO A 1 123 ? 11.171 -1.802 -9.559 1.00 88.69 123 PRO A C 1
ATOM 979 O O . PRO A 1 123 ? 11.093 -0.979 -8.660 1.00 88.69 123 PRO A O 1
ATOM 982 N N . GLY A 1 124 ? 10.131 -2.506 -10.009 1.00 92.31 124 GLY A N 1
ATOM 983 C CA . GLY A 1 124 ? 8.772 -2.410 -9.480 1.00 92.31 124 GLY A CA 1
ATOM 984 C C . GLY A 1 124 ? 8.181 -3.753 -9.070 1.00 92.31 124 GLY A C 1
ATOM 985 O O . GLY A 1 124 ? 6.972 -3.846 -9.015 1.00 92.31 124 GLY A O 1
ATOM 986 N N . GLY A 1 125 ? 8.975 -4.806 -8.856 1.00 95.19 125 GLY A N 1
ATOM 987 C CA . GLY A 1 125 ? 8.427 -6.143 -8.602 1.00 95.19 125 GLY A CA 1
ATOM 988 C C . GLY A 1 125 ? 7.743 -6.269 -7.236 1.00 95.19 125 GLY A C 1
ATOM 989 O O . GLY A 1 125 ? 8.362 -6.009 -6.201 1.00 95.19 125 GLY A O 1
ATOM 990 N N . LEU A 1 126 ? 6.500 -6.753 -7.224 1.00 95.12 126 LEU A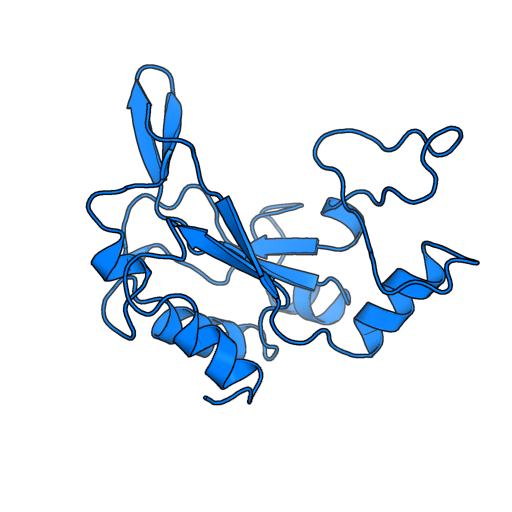 N 1
ATOM 991 C CA . LEU A 1 126 ? 5.659 -6.910 -6.037 1.00 95.12 126 LEU A CA 1
ATOM 992 C C . LEU A 1 126 ? 6.347 -7.639 -4.876 1.00 95.12 126 LEU A C 1
ATOM 994 O O . LEU A 1 126 ? 6.333 -7.148 -3.749 1.00 95.12 126 LEU A O 1
ATOM 998 N N . GLU A 1 127 ? 6.973 -8.796 -5.113 1.00 93.31 127 GLU A N 1
ATOM 999 C CA . GLU A 1 127 ? 7.627 -9.535 -4.018 1.00 93.31 127 GLU A CA 1
ATOM 1000 C C . GLU A 1 127 ? 8.826 -8.773 -3.441 1.00 93.31 127 GLU A C 1
ATOM 1002 O O . GLU A 1 127 ? 9.040 -8.777 -2.227 1.00 93.31 127 GLU A O 1
ATOM 1007 N N . THR A 1 128 ? 9.578 -8.067 -4.290 1.00 94.44 128 THR A N 1
ATOM 1008 C CA . THR A 1 128 ? 10.690 -7.224 -3.838 1.00 94.44 128 THR A CA 1
ATOM 1009 C C . THR A 1 128 ? 10.195 -6.157 -2.866 1.00 94.44 128 THR A C 1
ATOM 1011 O O . THR A 1 128 ? 10.809 -5.951 -1.817 1.00 94.44 128 THR A O 1
ATOM 1014 N N . TYR A 1 129 ? 9.063 -5.519 -3.169 1.00 95.19 129 TYR A N 1
ATOM 1015 C CA . TYR A 1 129 ? 8.476 -4.501 -2.302 1.00 95.19 129 TYR A CA 1
ATOM 1016 C C . TYR A 1 129 ? 7.799 -5.067 -1.060 1.00 95.19 129 TYR A C 1
ATOM 1018 O O . TYR A 1 129 ? 7.969 -4.494 0.013 1.00 95.19 129 TYR A O 1
ATOM 1026 N N . LEU A 1 130 ? 7.141 -6.222 -1.156 1.00 94.56 130 LEU A N 1
ATOM 1027 C CA . LEU A 1 130 ? 6.609 -6.926 0.010 1.00 94.56 130 LEU A CA 1
ATOM 1028 C C . LEU A 1 130 ? 7.705 -7.231 1.038 1.00 94.56 130 LEU A C 1
ATOM 1030 O O . LEU A 1 130 ? 7.564 -6.896 2.212 1.00 94.56 130 LEU A O 1
ATOM 1034 N N . ILE A 1 131 ? 8.831 -7.804 0.598 1.00 94.31 131 ILE A N 1
ATOM 1035 C CA . ILE A 1 131 ? 9.964 -8.119 1.481 1.00 94.31 131 ILE A CA 1
ATOM 1036 C C . ILE A 1 131 ? 10.608 -6.835 2.010 1.00 94.31 131 ILE A C 1
ATOM 1038 O O . ILE A 1 131 ? 10.893 -6.724 3.204 1.00 94.31 131 ILE A O 1
ATOM 1042 N N . ARG A 1 132 ? 10.842 -5.848 1.136 1.00 95.38 132 ARG A N 1
ATOM 1043 C CA . ARG A 1 132 ? 11.460 -4.574 1.519 1.00 95.38 132 ARG A CA 1
ATOM 1044 C C . ARG A 1 132 ? 10.625 -3.840 2.565 1.00 95.38 132 ARG A C 1
ATOM 1046 O O . ARG A 1 132 ? 11.175 -3.461 3.595 1.00 95.38 132 ARG A O 1
ATOM 1053 N N . CYS A 1 133 ? 9.331 -3.648 2.320 1.00 95.81 133 CYS A N 1
ATOM 1054 C CA . CYS A 1 133 ? 8.456 -2.940 3.246 1.00 95.81 133 CYS A CA 1
ATOM 1055 C C . CYS A 1 133 ? 8.205 -3.747 4.515 1.00 95.81 133 CYS A C 1
ATOM 1057 O O . CYS A 1 133 ? 8.267 -3.166 5.593 1.00 95.81 133 CYS A O 1
ATOM 1059 N N . GLY A 1 134 ? 8.061 -5.072 4.420 1.00 94.06 134 GLY A N 1
ATOM 1060 C CA . GLY A 1 134 ? 7.995 -5.944 5.593 1.00 94.06 134 GLY A CA 1
ATOM 1061 C C . GLY A 1 134 ? 9.193 -5.768 6.534 1.00 94.06 134 GLY A C 1
ATOM 1062 O O . GLY A 1 134 ? 9.021 -5.685 7.748 1.00 94.06 134 GLY A O 1
ATOM 1063 N N . ASN A 1 135 ? 10.400 -5.635 5.974 1.00 95.25 135 ASN A N 1
ATOM 1064 C CA . ASN A 1 135 ? 11.621 -5.396 6.744 1.00 95.25 135 ASN A CA 1
ATOM 1065 C C . ASN A 1 135 ? 11.741 -3.954 7.257 1.00 95.25 135 ASN A C 1
ATOM 1067 O O . ASN A 1 135 ? 12.188 -3.753 8.377 1.00 95.25 135 ASN A O 1
ATOM 1071 N N . GLN A 1 136 ? 11.370 -2.943 6.465 1.00 96.19 136 GLN A N 1
ATOM 1072 C CA . GLN A 1 136 ? 11.473 -1.540 6.893 1.00 96.19 136 GLN A CA 1
ATOM 1073 C C . GLN A 1 136 ? 10.461 -1.188 7.983 1.00 96.19 136 GLN A C 1
ATOM 1075 O O . GLN A 1 136 ? 10.805 -0.495 8.930 1.00 96.19 136 GLN A O 1
ATOM 1080 N N . VAL A 1 137 ? 9.233 -1.684 7.849 1.00 93.31 137 VAL A N 1
ATOM 1081 C CA . VAL A 1 137 ? 8.143 -1.479 8.810 1.00 93.31 137 VAL A CA 1
ATOM 1082 C C . VAL A 1 137 ? 8.250 -2.467 9.976 1.00 93.31 137 VAL A C 1
ATOM 1084 O O . VAL A 1 137 ? 7.494 -2.371 10.934 1.00 93.31 137 VAL A O 1
ATOM 1087 N N . MET A 1 138 ? 9.166 -3.443 9.913 1.00 92.62 138 MET A N 1
ATOM 1088 C CA . MET A 1 138 ? 9.288 -4.539 10.886 1.00 92.62 138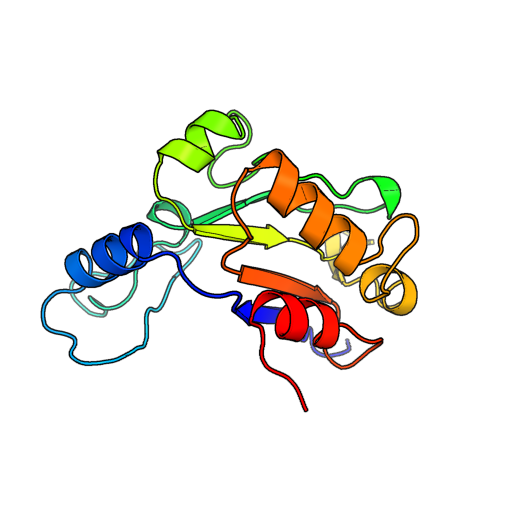 MET A CA 1
ATOM 1089 C C . MET A 1 138 ? 7.965 -5.296 11.106 1.00 92.62 138 MET A C 1
ATOM 1091 O O . MET A 1 138 ? 7.700 -5.846 12.174 1.00 92.62 138 MET A O 1
ATOM 1095 N N . ARG A 1 139 ? 7.113 -5.305 10.077 1.00 89.19 139 ARG A N 1
ATOM 1096 C CA . ARG A 1 139 ? 5.764 -5.870 10.072 1.00 89.19 139 ARG A CA 1
ATOM 1097 C C . ARG A 1 139 ? 5.324 -6.060 8.625 1.00 89.19 139 ARG A C 1
ATOM 1099 O O . ARG A 1 139 ? 5.494 -5.161 7.806 1.00 89.19 139 ARG A O 1
ATOM 1106 N N . GLN A 1 140 ? 4.744 -7.217 8.311 1.00 90.88 140 GLN A N 1
ATOM 1107 C CA . GLN A 1 140 ? 4.172 -7.437 6.982 1.00 90.88 140 GLN A CA 1
ATOM 1108 C C . GLN A 1 140 ? 2.971 -6.509 6.754 1.00 90.88 140 GLN A C 1
ATOM 1110 O O . GLN A 1 140 ? 2.243 -6.225 7.715 1.00 90.88 140 GLN A O 1
ATOM 1115 N N . PRO A 1 141 ? 2.729 -6.051 5.511 1.00 93.19 141 PRO A N 1
ATOM 1116 C CA . PRO A 1 141 ? 1.477 -5.377 5.203 1.00 93.19 141 PRO A CA 1
ATOM 1117 C C . PRO A 1 141 ? 0.300 -6.271 5.585 1.00 93.19 141 PRO A C 1
ATOM 1119 O O . PRO A 1 141 ? 0.410 -7.490 5.546 1.00 93.19 141 PRO A O 1
ATOM 1122 N N . THR A 1 142 ? -0.810 -5.665 5.993 1.00 92.69 142 THR A N 1
ATOM 1123 C CA . THR A 1 142 ? -2.084 -6.370 6.195 1.00 92.69 142 THR A CA 1
ATOM 1124 C C . THR A 1 142 ? -2.856 -6.447 4.889 1.00 92.69 142 THR A C 1
ATOM 1126 O O . THR A 1 142 ? -3.484 -7.454 4.585 1.00 92.69 142 THR A O 1
ATOM 1129 N N . PHE A 1 143 ? -2.782 -5.397 4.080 1.00 92.56 143 PHE A N 1
ATOM 1130 C CA . PHE A 1 143 ? -3.405 -5.384 2.771 1.00 92.56 143 PHE A CA 1
ATOM 1131 C C . PHE A 1 143 ? -2.396 -5.007 1.706 1.00 92.56 143 PHE A C 1
ATOM 1133 O O . PHE A 1 143 ? -1.473 -4.235 1.958 1.00 92.56 143 PHE A O 1
ATOM 1140 N N . VAL A 1 144 ? -2.589 -5.532 0.505 1.00 93.25 144 VAL A N 1
ATOM 1141 C CA . VAL A 1 144 ? -1.773 -5.188 -0.653 1.00 93.25 144 VAL A CA 1
ATOM 1142 C C . VAL A 1 144 ? -2.696 -4.788 -1.785 1.00 93.25 144 VAL A C 1
ATOM 1144 O O . VAL A 1 144 ? -3.560 -5.567 -2.191 1.00 93.25 144 VAL A O 1
ATOM 1147 N N . LEU A 1 145 ? -2.517 -3.568 -2.277 1.00 93.06 145 LEU A N 1
ATOM 1148 C CA . LEU A 1 145 ? -3.245 -3.047 -3.423 1.00 93.06 145 LEU A CA 1
ATOM 1149 C C . LEU A 1 145 ? -2.419 -3.303 -4.678 1.00 93.06 145 LEU A C 1
ATOM 1151 O O . LEU A 1 145 ? -1.299 -2.803 -4.783 1.00 93.06 145 LEU A O 1
ATOM 1155 N N . VAL A 1 146 ? -2.960 -4.080 -5.612 1.00 90.81 146 VAL A N 1
ATOM 1156 C CA . VAL A 1 146 ? -2.270 -4.432 -6.861 1.00 90.81 146 VAL A CA 1
ATOM 1157 C C . VAL A 1 146 ? -3.085 -4.034 -8.083 1.00 90.81 146 VAL A C 1
ATOM 1159 O O . VAL A 1 146 ? -4.320 -4.039 -8.064 1.00 90.81 146 VAL A O 1
ATOM 1162 N N . ASP A 1 147 ? -2.375 -3.773 -9.175 1.00 83.94 147 ASP A N 1
ATOM 1163 C CA . ASP A 1 147 ? -2.962 -3.579 -10.496 1.00 83.94 147 ASP A CA 1
ATOM 1164 C C . ASP A 1 147 ? -3.294 -4.930 -11.125 1.00 83.94 147 ASP A C 1
ATOM 1166 O O . ASP A 1 147 ? -2.407 -5.763 -11.270 1.00 83.94 147 ASP A O 1
ATOM 1170 N N . PHE A 1 148 ? -4.545 -5.154 -11.545 1.00 84.94 148 PHE A N 1
ATOM 1171 C CA . PHE A 1 148 ? -4.958 -6.344 -12.311 1.00 84.94 148 PHE A CA 1
ATOM 1172 C C . PHE A 1 148 ? -4.385 -7.662 -11.751 1.00 84.94 148 PHE A C 1
ATOM 1174 O O . PHE A 1 148 ? -3.523 -8.293 -12.363 1.00 84.94 148 PHE A O 1
ATOM 1181 N N . PHE A 1 149 ? -4.882 -8.103 -10.592 1.00 85.44 149 PHE A N 1
ATOM 1182 C CA . PHE A 1 149 ? -4.408 -9.304 -9.877 1.00 85.44 149 PHE A CA 1
ATOM 1183 C C . PHE A 1 149 ? -4.288 -10.584 -10.732 1.00 85.44 149 PHE A C 1
ATOM 1185 O O . PHE A 1 149 ? -3.593 -11.524 -10.358 1.00 85.44 149 PHE A O 1
ATOM 1192 N N . ASN A 1 150 ? -4.989 -10.641 -11.866 1.00 85.69 150 ASN A N 1
ATOM 1193 C CA . ASN A 1 150 ? -4.989 -11.752 -12.811 1.00 85.69 150 ASN A CA 1
ATOM 1194 C C . ASN A 1 150 ? -3.841 -11.705 -13.842 1.00 85.69 150 ASN A C 1
ATOM 1196 O O . ASN A 1 150 ? -3.804 -12.549 -14.739 1.00 85.69 150 ASN A O 1
ATOM 1200 N N . VAL A 1 151 ? -2.946 -10.718 -13.771 1.00 86.06 151 VAL A N 1
ATOM 1201 C CA . VAL A 1 151 ? -1.796 -10.554 -14.670 1.00 86.06 151 VAL A CA 1
ATOM 1202 C C . VAL A 1 151 ? -0.502 -10.729 -13.884 1.00 86.06 151 VAL A C 1
ATOM 1204 O O . VAL A 1 151 ? -0.325 -10.145 -12.819 1.00 86.06 151 VAL A O 1
ATOM 1207 N N . GLY A 1 152 ? 0.429 -11.514 -14.429 1.00 83.06 152 GLY A N 1
ATOM 1208 C CA . GLY A 1 152 ? 1.652 -11.881 -13.718 1.00 83.06 152 GLY A CA 1
ATOM 1209 C C . GLY A 1 152 ? 1.370 -12.763 -12.494 1.00 83.06 152 GLY A C 1
ATOM 1210 O O . GLY A 1 152 ? 0.247 -13.231 -12.296 1.00 83.06 152 GLY A O 1
ATOM 1211 N N . PRO A 1 153 ? 2.387 -13.032 -11.667 1.00 90.06 153 PRO A N 1
ATOM 1212 C CA . PRO A 1 153 ? 2.234 -13.865 -10.483 1.00 90.06 153 PRO A CA 1
ATOM 1213 C C . PRO A 1 153 ? 1.675 -13.107 -9.264 1.00 90.06 153 PRO A C 1
ATOM 1215 O O . PRO A 1 153 ? 2.021 -13.480 -8.157 1.00 90.06 153 PRO A O 1
ATOM 1218 N N . ALA A 1 154 ? 0.816 -12.088 -9.407 1.00 87.69 154 ALA A N 1
ATOM 1219 C CA . ALA A 1 154 ? 0.468 -11.145 -8.325 1.00 87.69 154 ALA A CA 1
ATOM 1220 C C . ALA A 1 154 ? -0.000 -11.787 -6.998 1.00 87.69 154 ALA A C 1
ATOM 1222 O O . ALA A 1 154 ? 0.330 -11.298 -5.919 1.00 87.69 154 ALA A O 1
ATOM 1223 N N . LEU A 1 155 ? -0.752 -12.892 -7.062 1.00 89.12 155 LEU A N 1
ATOM 1224 C CA . LEU A 1 155 ? -1.247 -13.595 -5.869 1.00 89.12 155 LEU A CA 1
ATOM 1225 C C . LEU A 1 155 ? -0.174 -14.448 -5.186 1.00 89.12 155 LEU A C 1
ATOM 1227 O O . LEU A 1 155 ? -0.174 -14.606 -3.970 1.00 89.12 155 LEU A O 1
ATOM 1231 N N . ALA A 1 156 ? 0.786 -14.963 -5.943 1.00 90.31 156 ALA A N 1
ATOM 1232 C CA . ALA A 1 156 ? 1.715 -15.955 -5.436 1.00 90.31 156 ALA A CA 1
ATOM 1233 C C . ALA A 1 156 ? 2.757 -15.405 -4.415 1.00 90.31 156 ALA A C 1
ATOM 1235 O O . ALA A 1 156 ? 3.154 -16.162 -3.525 1.00 90.31 156 ALA A O 1
ATOM 1236 N N . PRO A 1 157 ? 3.190 -14.121 -4.442 1.00 89.19 157 PRO A N 1
ATOM 1237 C CA . PRO A 1 157 ? 3.904 -13.496 -3.328 1.00 89.19 157 PRO A CA 1
ATOM 1238 C C . PRO A 1 157 ? 3.056 -13.402 -2.058 1.00 89.19 157 PRO A C 1
ATOM 1240 O O . PRO A 1 157 ? 3.558 -13.653 -0.964 1.00 89.19 157 PRO A O 1
ATOM 1243 N N . VAL A 1 158 ? 1.773 -13.057 -2.200 1.00 88.12 158 VAL A N 1
ATOM 1244 C CA . VAL A 1 158 ?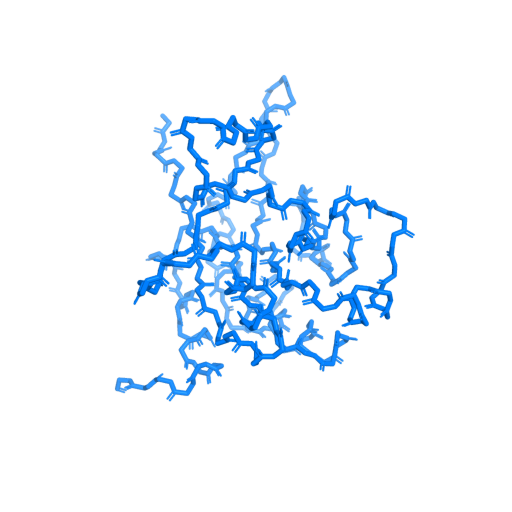 0.832 -12.930 -1.077 1.00 88.12 158 VAL A CA 1
ATOM 1245 C C . VAL A 1 158 ? 0.604 -14.295 -0.429 1.00 88.12 158 VAL A C 1
ATOM 1247 O O . VAL A 1 158 ? 0.717 -14.423 0.790 1.00 88.12 158 VAL A O 1
ATOM 1250 N N . ASP A 1 159 ? 0.392 -15.333 -1.236 1.00 89.62 159 ASP A N 1
ATOM 1251 C CA . ASP A 1 159 ? 0.247 -16.717 -0.779 1.00 89.62 159 ASP A CA 1
ATOM 1252 C C . ASP A 1 159 ? 1.473 -17.186 0.014 1.00 89.62 159 ASP A C 1
ATOM 1254 O O . ASP A 1 159 ? 1.339 -17.761 1.099 1.00 89.62 159 ASP A O 1
ATOM 1258 N N . ARG A 1 160 ? 2.685 -16.855 -0.458 1.00 88.12 160 ARG A N 1
ATOM 1259 C CA . ARG A 1 160 ? 3.925 -17.141 0.277 1.00 88.12 160 ARG A CA 1
ATOM 1260 C C . ARG A 1 160 ? 3.981 -16.467 1.638 1.00 88.12 160 ARG A C 1
ATOM 1262 O O . ARG A 1 160 ? 4.360 -17.121 2.610 1.00 88.12 160 ARG A O 1
ATOM 1269 N N . LEU A 1 161 ? 3.614 -15.189 1.722 1.00 87.69 161 LEU A N 1
ATOM 1270 C CA . LEU A 1 161 ? 3.574 -14.478 3.002 1.00 87.69 161 LEU A CA 1
ATOM 1271 C C . LEU A 1 161 ? 2.539 -15.081 3.953 1.00 87.69 161 LEU A C 1
ATOM 1273 O O . LEU A 1 161 ? 2.809 -15.225 5.145 1.00 87.69 161 LEU A O 1
ATOM 1277 N N . ASN A 1 162 ? 1.396 -15.502 3.415 1.00 86.62 162 ASN A N 1
ATOM 1278 C CA . ASN A 1 162 ? 0.335 -16.162 4.169 1.00 86.62 162 ASN A CA 1
ATOM 1279 C C . ASN A 1 162 ? 0.628 -17.634 4.486 1.00 86.62 162 ASN A C 1
ATOM 1281 O O . ASN A 1 162 ? -0.121 -18.253 5.241 1.00 86.62 162 ASN A O 1
ATOM 1285 N N . ARG A 1 163 ? 1.713 -18.202 3.943 1.00 88.56 163 ARG A N 1
ATOM 1286 C CA . ARG A 1 163 ? 2.048 -19.633 4.038 1.00 88.56 163 ARG A CA 1
ATOM 1287 C C . ARG A 1 163 ? 0.912 -20.533 3.541 1.00 88.56 163 ARG A C 1
ATOM 1289 O O . ARG A 1 163 ? 0.721 -21.637 4.050 1.00 88.56 163 ARG A O 1
ATOM 1296 N N . VAL A 1 164 ? 0.167 -20.059 2.548 1.00 82.06 164 VAL A N 1
ATOM 1297 C CA . VAL A 1 164 ? -0.855 -20.834 1.846 1.00 82.06 164 VAL A CA 1
ATOM 1298 C C . VAL A 1 164 ? -0.200 -21.337 0.566 1.00 82.06 164 VAL A C 1
ATOM 1300 O O . VAL A 1 164 ? 0.372 -20.560 -0.189 1.00 82.06 164 VAL A O 1
ATOM 1303 N N . GLY A 1 165 ? -0.179 -22.652 0.369 1.00 73.06 165 GLY A N 1
ATOM 1304 C CA . GLY A 1 165 ? 0.430 -23.281 -0.801 1.00 73.06 165 GLY A CA 1
ATOM 1305 C C . GLY A 1 165 ? -0.591 -24.117 -1.559 1.00 73.06 165 GLY A C 1
ATOM 1306 O O . GLY A 1 165 ? -1.436 -24.765 -0.938 1.00 73.06 165 GLY A O 1
ATOM 1307 N N . HIS A 1 166 ? -0.479 -24.092 -2.885 1.00 54.00 166 HIS A N 1
ATOM 1308 C CA . HIS A 1 166 ? -1.101 -25.042 -3.805 1.00 54.00 166 HIS A CA 1
ATOM 1309 C C . HIS A 1 166 ? -0.109 -26.144 -4.175 1.00 54.00 166 HIS A C 1
ATOM 1311 O O . HIS A 1 166 ? 1.089 -25.816 -4.345 1.00 54.00 166 HIS A O 1
#

Organism: NCBI:txid706981